Protein AF-A0A8J4Y2A8-F1 (afdb_monomer_lite)

Structure (mmCIF, N/CA/C/O backbone):
data_AF-A0A8J4Y2A8-F1
#
_entry.id   AF-A0A8J4Y2A8-F1
#
loop_
_atom_site.group_PDB
_atom_site.id
_atom_site.type_symbol
_atom_site.label_atom_id
_atom_site.label_alt_id
_atom_site.label_comp_id
_atom_site.label_asym_id
_atom_site.label_entity_id
_atom_site.label_seq_id
_atom_site.pdbx_PDB_ins_code
_atom_site.Cartn_x
_atom_site.Cartn_y
_atom_site.Cartn_z
_atom_site.occupancy
_atom_site.B_iso_or_equiv
_atom_site.auth_seq_id
_atom_site.auth_comp_id
_atom_site.auth_asym_id
_atom_site.auth_atom_id
_atom_site.pdbx_PDB_model_num
ATOM 1 N N . MET A 1 1 ? 19.582 4.417 -15.712 1.00 72.56 1 MET A N 1
ATOM 2 C CA . MET A 1 1 ? 18.181 4.787 -16.035 1.00 72.56 1 MET A CA 1
ATOM 3 C C . MET A 1 1 ? 17.225 3.761 -15.444 1.00 72.56 1 MET A C 1
ATOM 5 O O . MET A 1 1 ? 17.409 2.571 -15.675 1.00 72.56 1 MET A O 1
ATOM 9 N N . ALA A 1 2 ? 16.215 4.184 -14.684 1.00 90.00 2 ALA A N 1
ATOM 10 C CA . ALA A 1 2 ? 15.170 3.263 -14.237 1.00 90.00 2 ALA A CA 1
ATOM 11 C C . ALA A 1 2 ? 14.249 2.883 -15.410 1.00 90.00 2 ALA A C 1
ATOM 13 O O . ALA A 1 2 ? 13.977 3.698 -16.292 1.00 90.00 2 ALA A O 1
ATOM 14 N N . LYS A 1 3 ? 13.741 1.645 -15.421 1.00 92.50 3 LYS A N 1
ATOM 15 C CA . LYS A 1 3 ? 12.746 1.223 -16.418 1.00 92.50 3 LYS A CA 1
ATOM 16 C C . LYS A 1 3 ? 11.397 1.879 -16.109 1.00 92.50 3 LYS A C 1
ATOM 18 O O . LYS A 1 3 ? 10.948 1.864 -14.966 1.00 92.50 3 LYS A O 1
ATOM 23 N N . SER A 1 4 ? 10.712 2.372 -17.142 1.00 96.19 4 SER A N 1
ATOM 24 C CA . SER A 1 4 ? 9.337 2.874 -17.016 1.00 96.19 4 SER A CA 1
ATOM 25 C C . SER A 1 4 ? 8.397 1.809 -16.437 1.00 96.19 4 SER A C 1
ATOM 27 O O . SER A 1 4 ? 8.486 0.626 -16.782 1.00 96.19 4 SER A O 1
ATOM 29 N N . LEU A 1 5 ? 7.431 2.240 -15.619 1.00 92.12 5 LEU A N 1
ATOM 30 C CA . LEU A 1 5 ? 6.376 1.388 -15.058 1.00 92.12 5 LEU A CA 1
ATOM 31 C C . LEU A 1 5 ? 5.613 0.617 -16.145 1.00 92.12 5 LEU A C 1
ATOM 33 O O . LEU A 1 5 ? 5.195 -0.526 -15.935 1.00 92.12 5 LEU A O 1
ATOM 37 N N . ARG A 1 6 ? 5.433 1.249 -17.309 1.00 95.38 6 ARG A N 1
ATOM 38 C CA . ARG A 1 6 ? 4.720 0.667 -18.450 1.00 95.38 6 ARG A CA 1
ATOM 39 C C . ARG A 1 6 ? 5.632 -0.089 -19.408 1.00 95.38 6 ARG A C 1
ATOM 41 O O . ARG A 1 6 ? 5.142 -0.590 -20.424 1.00 95.38 6 ARG A O 1
ATOM 48 N N . SER A 1 7 ? 6.917 -0.253 -19.097 1.00 97.25 7 SER A N 1
ATOM 49 C CA . SER A 1 7 ? 7.787 -1.077 -19.934 1.00 97.25 7 SER A CA 1
ATOM 50 C C . SER A 1 7 ? 7.259 -2.514 -20.006 1.00 97.25 7 SER A C 1
ATOM 52 O O . SER A 1 7 ? 6.641 -3.037 -19.067 1.00 97.25 7 SER A O 1
ATOM 54 N N . LYS A 1 8 ? 7.461 -3.157 -21.159 1.00 96.31 8 LYS A N 1
ATOM 55 C CA . LYS A 1 8 ? 6.999 -4.531 -21.401 1.00 96.31 8 LYS A CA 1
ATOM 56 C C . LYS A 1 8 ? 7.652 -5.510 -20.420 1.00 96.31 8 LYS A C 1
ATOM 58 O O . LYS A 1 8 ? 6.969 -6.392 -19.908 1.00 96.31 8 LYS A O 1
ATOM 63 N N . TRP A 1 9 ? 8.925 -5.290 -20.085 1.00 95.25 9 TRP A N 1
ATOM 64 C CA . TRP A 1 9 ? 9.676 -6.089 -19.114 1.00 95.25 9 TRP A CA 1
ATOM 65 C C . TRP A 1 9 ? 9.040 -6.063 -17.719 1.00 95.25 9 TRP A C 1
ATOM 67 O O . TRP A 1 9 ? 8.678 -7.106 -17.179 1.00 95.25 9 TRP A O 1
ATOM 77 N N . VAL A 1 10 ? 8.813 -4.868 -17.158 1.00 96.44 10 VAL A N 1
ATOM 78 C CA . VAL A 1 10 ? 8.254 -4.716 -15.801 1.00 96.44 10 VAL A CA 1
ATOM 79 C C . VAL A 1 10 ? 6.847 -5.316 -15.719 1.00 96.44 10 VAL A C 1
ATOM 81 O O . VAL A 1 10 ? 6.509 -5.995 -14.747 1.00 96.44 10 VAL A O 1
ATOM 84 N N . ARG A 1 11 ? 6.027 -5.122 -16.759 1.00 97.81 11 ARG A N 1
ATOM 85 C CA . ARG A 1 11 ? 4.686 -5.718 -16.841 1.00 97.81 11 ARG A CA 1
ATOM 86 C C . ARG A 1 11 ? 4.725 -7.244 -16.933 1.00 97.81 11 ARG A C 1
ATOM 88 O O . ARG A 1 11 ? 3.936 -7.890 -16.242 1.00 97.81 11 ARG A O 1
ATOM 95 N N . LYS A 1 12 ? 5.644 -7.809 -17.726 1.00 97.19 12 LYS A N 1
ATOM 96 C CA . LYS A 1 12 ? 5.839 -9.262 -17.854 1.00 97.19 12 LYS A CA 1
ATOM 97 C C . LYS A 1 12 ? 6.200 -9.878 -16.498 1.00 97.19 12 LYS A C 1
ATOM 99 O O . LYS A 1 12 ? 5.482 -10.759 -16.034 1.00 97.19 12 LYS A O 1
ATOM 104 N N . CYS A 1 13 ? 7.198 -9.336 -15.798 1.00 96.69 13 CYS A N 1
ATOM 105 C CA . CYS A 1 13 ? 7.575 -9.809 -14.460 1.00 96.69 13 CYS A CA 1
ATOM 106 C C . CYS A 1 13 ? 6.419 -9.694 -13.450 1.00 96.69 13 CYS A C 1
ATOM 108 O O . CYS A 1 13 ? 6.187 -10.609 -12.663 1.00 96.69 13 CYS A O 1
ATOM 110 N N . LYS A 1 14 ? 5.647 -8.595 -13.475 1.00 95.88 14 LYS A N 1
ATOM 111 C CA . LYS A 1 14 ? 4.460 -8.448 -12.613 1.00 95.88 14 LYS A CA 1
ATOM 112 C C . LYS A 1 14 ? 3.398 -9.508 -12.903 1.00 95.88 14 LYS A C 1
ATOM 114 O O . LYS A 1 14 ? 2.813 -10.020 -11.958 1.00 95.88 14 LYS A O 1
ATOM 119 N N . ARG A 1 15 ? 3.143 -9.848 -14.172 1.00 95.88 15 ARG A N 1
ATOM 120 C CA . ARG A 1 15 ? 2.195 -10.913 -14.542 1.00 95.88 15 ARG A CA 1
ATOM 121 C C . ARG A 1 15 ? 2.626 -12.261 -13.964 1.00 95.88 15 ARG A C 1
ATOM 123 O O . ARG A 1 15 ? 1.812 -12.906 -13.318 1.00 95.88 15 ARG A O 1
ATOM 130 N N . VAL A 1 16 ? 3.901 -12.620 -14.110 1.00 95.69 16 VAL A N 1
ATOM 131 C CA . VAL A 1 16 ? 4.461 -13.850 -13.521 1.00 95.69 16 VAL A CA 1
ATOM 132 C C . VAL A 1 16 ? 4.274 -13.862 -12.000 1.00 95.69 16 VAL A C 1
ATOM 134 O O . VAL A 1 16 ? 3.779 -14.841 -11.449 1.00 95.69 16 VAL A O 1
ATOM 137 N N . LYS A 1 17 ? 4.566 -12.747 -11.315 1.00 95.31 17 LYS A N 1
ATOM 138 C CA . LYS A 1 17 ? 4.335 -12.635 -9.864 1.00 95.31 17 LYS A CA 1
ATOM 139 C C . LYS A 1 17 ? 2.861 -12.766 -9.473 1.00 95.31 17 LYS A C 1
ATOM 141 O O . LYS A 1 17 ? 2.582 -13.402 -8.468 1.00 95.31 17 LYS A O 1
ATOM 146 N N . ARG A 1 18 ? 1.927 -12.206 -10.251 1.00 95.06 18 ARG A N 1
ATOM 147 C CA . ARG A 1 18 ? 0.485 -12.356 -9.984 1.00 95.06 18 ARG A CA 1
ATOM 148 C C . ARG A 1 18 ? 0.027 -13.805 -10.092 1.00 95.06 18 ARG A C 1
ATOM 150 O O . ARG A 1 18 ? -0.772 -14.220 -9.273 1.00 95.06 18 ARG A O 1
ATOM 157 N N . VAL A 1 19 ? 0.548 -14.577 -11.044 1.00 93.00 19 VAL A N 1
ATOM 158 C CA . VAL A 1 19 ? 0.246 -16.018 -11.124 1.00 93.00 19 VAL A CA 1
ATOM 159 C C . VAL A 1 19 ? 0.846 -16.757 -9.927 1.00 93.00 19 VAL A C 1
ATOM 161 O O . VAL A 1 19 ? 0.156 -17.549 -9.292 1.00 93.00 19 VAL A O 1
ATOM 164 N N . ARG A 1 20 ? 2.107 -16.454 -9.582 1.00 94.00 20 ARG A N 1
ATOM 165 C CA . ARG A 1 20 ? 2.823 -17.097 -8.470 1.00 94.00 20 ARG A CA 1
ATOM 166 C C . ARG A 1 20 ? 2.151 -16.867 -7.115 1.00 94.00 20 ARG A C 1
ATOM 168 O O . ARG A 1 20 ? 1.984 -17.811 -6.356 1.00 94.00 20 ARG A O 1
ATOM 175 N N . TYR A 1 21 ? 1.801 -15.622 -6.805 1.00 94.75 21 TYR A N 1
ATOM 176 C CA . TYR A 1 21 ? 1.265 -15.254 -5.491 1.00 94.75 21 TYR A CA 1
ATOM 177 C C . TYR A 1 21 ? -0.258 -15.220 -5.446 1.00 94.75 21 TYR A C 1
ATOM 179 O O . TYR A 1 21 ? -0.828 -15.494 -4.399 1.00 94.75 21 TYR A O 1
ATOM 187 N N . GLY A 1 22 ? -0.921 -14.975 -6.578 1.00 92.06 22 GLY A N 1
ATOM 188 C CA . GLY A 1 22 ? -2.368 -14.789 -6.628 1.00 92.06 22 GLY A CA 1
ATOM 189 C C . GLY A 1 22 ? -3.141 -15.988 -6.095 1.00 92.06 22 GLY A C 1
ATOM 190 O O . GLY A 1 22 ? -4.068 -15.797 -5.325 1.00 92.06 22 GLY A O 1
ATOM 191 N N . LYS A 1 23 ? -2.728 -17.223 -6.413 1.00 87.94 23 LYS A N 1
ATOM 192 C CA . LYS A 1 23 ? -3.401 -18.426 -5.890 1.00 87.94 23 LYS A CA 1
ATOM 193 C C . LYS A 1 23 ? -3.271 -18.551 -4.366 1.00 87.94 23 LYS A C 1
ATOM 195 O O . LYS A 1 23 ? -4.257 -18.810 -3.687 1.00 87.94 23 LYS A O 1
ATOM 200 N N . LYS A 1 24 ? -2.060 -18.342 -3.836 1.00 90.50 24 LYS A N 1
ATOM 201 C CA . LYS A 1 24 ? -1.763 -18.473 -2.400 1.00 90.50 24 LYS A CA 1
ATOM 202 C C . LYS A 1 24 ? -2.450 -17.381 -1.581 1.00 90.50 24 LYS A C 1
ATOM 204 O O . LYS A 1 24 ? -3.047 -17.666 -0.550 1.00 90.50 24 LYS A O 1
ATOM 209 N N . GLU A 1 25 ? -2.363 -16.139 -2.047 1.00 91.75 25 GLU A N 1
ATOM 210 C CA . GLU A 1 25 ? -2.962 -14.988 -1.372 1.00 91.75 25 GLU A CA 1
ATOM 211 C C . GLU A 1 25 ? -4.491 -15.047 -1.433 1.00 91.75 25 GLU A C 1
ATOM 213 O O . GLU A 1 25 ? -5.134 -14.812 -0.416 1.00 91.75 25 GLU A O 1
ATOM 218 N N . LEU A 1 26 ? -5.080 -15.449 -2.568 1.00 91.75 26 LEU A N 1
ATOM 219 C CA . LEU A 1 26 ? -6.533 -15.608 -2.689 1.00 91.75 26 LEU A CA 1
ATOM 220 C C . LEU A 1 26 ? -7.055 -16.666 -1.715 1.00 91.75 26 LEU A C 1
ATOM 222 O O . LEU A 1 26 ? -7.985 -16.378 -0.970 1.00 91.75 26 LEU A O 1
ATOM 226 N N . ALA A 1 27 ? -6.434 -17.848 -1.661 1.00 92.31 27 ALA A N 1
ATOM 227 C CA . ALA A 1 27 ? -6.841 -18.897 -0.725 1.00 92.31 27 ALA A CA 1
ATOM 228 C C . ALA A 1 27 ? -6.769 -18.426 0.739 1.00 92.31 27 ALA A C 1
ATOM 230 O O . ALA A 1 27 ? -7.694 -18.656 1.514 1.00 92.31 27 ALA A O 1
ATOM 231 N N . SER A 1 28 ? -5.699 -17.710 1.101 1.00 92.38 28 SER A N 1
ATOM 232 C CA . SER A 1 28 ? -5.542 -17.130 2.437 1.00 92.38 28 SER A CA 1
ATOM 233 C C . SER A 1 28 ? -6.643 -16.118 2.761 1.00 92.38 28 SER A C 1
ATOM 235 O O . SER A 1 28 ? -7.187 -16.141 3.862 1.00 92.38 28 SER A O 1
ATOM 237 N N . LEU A 1 29 ? -6.971 -15.227 1.824 1.00 91.31 29 LEU A N 1
ATOM 238 C CA . LEU A 1 29 ? -8.001 -14.205 2.014 1.00 91.31 29 LEU A CA 1
ATOM 239 C C . LEU A 1 29 ? -9.404 -14.812 2.107 1.00 91.31 29 LEU A C 1
ATOM 241 O O . LEU A 1 29 ? -10.173 -14.411 2.974 1.00 91.31 29 LEU A O 1
ATOM 245 N N . VAL A 1 30 ? -9.723 -15.804 1.274 1.00 91.75 30 VAL A N 1
ATOM 246 C CA . VAL A 1 30 ? -11.007 -16.521 1.339 1.00 91.75 30 VAL A CA 1
ATOM 247 C C . VAL A 1 30 ? -11.159 -17.217 2.689 1.00 91.75 30 VAL A C 1
ATOM 249 O O . VAL A 1 30 ? -12.158 -17.008 3.371 1.00 91.75 30 VAL A O 1
ATOM 252 N N . ALA A 1 31 ? -10.127 -17.931 3.144 1.00 91.50 31 ALA A N 1
ATOM 253 C CA . ALA A 1 31 ? -10.147 -18.574 4.455 1.00 91.50 31 ALA A CA 1
ATOM 254 C C . ALA A 1 31 ? -10.324 -17.567 5.610 1.00 91.50 31 ALA A C 1
ATOM 256 O O . ALA A 1 31 ? -10.961 -17.882 6.613 1.00 91.50 31 ALA A O 1
ATOM 257 N N . MET A 1 32 ? -9.771 -16.353 5.497 1.00 88.56 32 MET A N 1
ATOM 258 C CA . MET A 1 32 ? -9.989 -15.288 6.486 1.00 88.56 32 MET A CA 1
ATOM 259 C C . MET A 1 32 ? -11.439 -14.798 6.491 1.00 88.56 32 MET A C 1
ATOM 261 O O . MET A 1 32 ? -12.010 -14.631 7.567 1.00 88.56 32 MET A O 1
ATOM 265 N N . VAL A 1 33 ? -12.041 -14.601 5.315 1.00 88.06 33 VAL A N 1
ATOM 266 C CA . VAL A 1 33 ? -13.448 -14.188 5.192 1.00 88.06 33 VAL A CA 1
ATOM 267 C C . VAL A 1 33 ? -14.379 -15.259 5.764 1.00 88.06 33 VAL A C 1
ATOM 269 O O . VAL A 1 33 ? -15.253 -14.936 6.563 1.00 88.06 33 VAL A O 1
ATOM 272 N N . GLU A 1 34 ? -14.146 -16.532 5.444 1.00 88.31 34 GLU A N 1
ATOM 273 C CA . GLU A 1 34 ? -14.927 -17.657 5.977 1.00 88.31 34 GLU A CA 1
ATOM 274 C C . GLU A 1 34 ? -14.805 -17.810 7.499 1.00 88.31 34 GLU A C 1
ATOM 276 O O . GLU A 1 34 ? -15.748 -18.225 8.176 1.00 88.31 34 GLU A O 1
ATOM 281 N N . LYS A 1 35 ? -13.634 -17.504 8.069 1.00 87.06 35 LYS A N 1
ATOM 282 C CA . LYS A 1 35 ? -13.457 -17.471 9.527 1.00 87.06 35 LYS A CA 1
ATOM 283 C C . LYS A 1 35 ? -14.219 -16.300 10.141 1.00 87.06 35 LYS A C 1
ATOM 285 O O . LYS A 1 35 ? -14.938 -16.506 11.113 1.00 87.06 35 LYS A O 1
ATOM 290 N N . ALA A 1 36 ? -14.115 -15.110 9.550 1.00 82.31 36 ALA A N 1
ATOM 291 C CA . ALA A 1 36 ? -14.807 -13.915 10.028 1.00 82.31 36 ALA A CA 1
ATOM 292 C C . ALA A 1 36 ? -16.338 -14.075 10.010 1.00 82.31 36 ALA A C 1
ATOM 294 O O . ALA A 1 36 ? -17.009 -13.644 10.951 1.00 82.31 36 ALA A O 1
ATOM 295 N N . SER A 1 37 ? -16.888 -14.756 8.995 1.00 77.00 37 SER A N 1
ATOM 296 C CA . SER A 1 37 ? -18.323 -15.056 8.929 1.00 77.00 37 SER A CA 1
ATOM 297 C C . SER A 1 37 ? -18.784 -16.014 10.031 1.00 77.00 37 SER A C 1
ATOM 299 O O . SER A 1 37 ? -19.915 -15.905 10.493 1.00 77.00 37 SER A O 1
ATOM 301 N N . LYS A 1 38 ? -17.921 -16.934 10.488 1.00 78.62 38 LYS A N 1
ATOM 302 C CA . LYS A 1 38 ? -18.231 -17.868 11.589 1.00 78.62 38 LYS A CA 1
ATOM 303 C C . LYS A 1 38 ? -18.167 -17.197 12.962 1.00 78.62 38 LYS A C 1
ATOM 305 O O . LYS A 1 38 ? -18.893 -17.593 13.863 1.00 78.62 38 LYS A O 1
ATOM 310 N N . THR A 1 39 ? -17.333 -16.171 13.120 1.00 75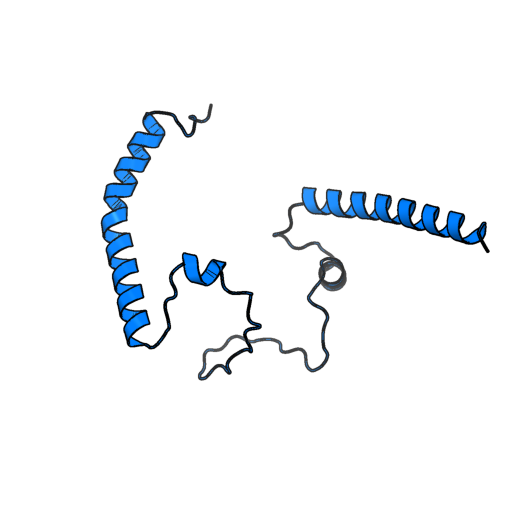.44 39 THR A N 1
ATOM 311 C CA . THR A 1 39 ? -17.161 -15.426 14.379 1.00 75.44 39 THR A CA 1
ATOM 312 C C . THR A 1 39 ? -18.158 -14.272 14.552 1.00 75.44 39 THR A C 1
ATOM 314 O O . THR A 1 39 ? -17.956 -13.417 15.409 1.00 75.44 39 THR A O 1
ATOM 317 N N . GLY A 1 40 ? -19.210 -14.197 13.727 1.00 62.22 40 GLY A N 1
ATOM 318 C CA . GLY A 1 40 ? -20.250 -13.164 13.828 1.00 62.22 40 GLY A CA 1
ATOM 319 C C . GLY A 1 40 ? -19.794 -11.745 13.460 1.00 62.22 40 GLY A C 1
ATOM 320 O O . GLY A 1 40 ? -20.514 -10.782 13.717 1.00 62.22 40 GLY A O 1
ATOM 321 N N . VAL A 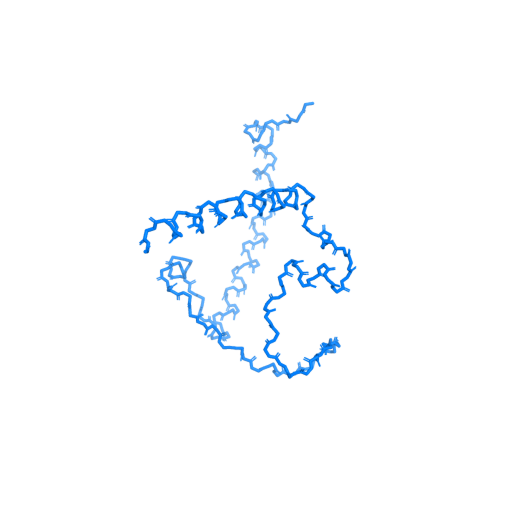1 41 ? -18.614 -11.586 12.848 1.00 65.56 41 VAL A N 1
ATOM 322 C CA . VAL A 1 41 ? -18.135 -10.280 12.381 1.00 65.56 41 VAL A CA 1
ATOM 323 C C . VAL A 1 41 ? -18.806 -9.986 11.043 1.00 65.56 41 VAL A C 1
ATOM 325 O O . VAL A 1 41 ? -18.578 -10.687 10.059 1.00 65.56 41 VAL A O 1
ATOM 328 N N . VAL A 1 42 ? -19.638 -8.942 10.994 1.00 65.12 42 VAL A N 1
ATOM 329 C CA . VAL A 1 42 ? -20.300 -8.504 9.757 1.00 65.12 42 VAL A CA 1
ATOM 330 C C . VAL A 1 42 ? -19.244 -7.946 8.802 1.00 65.12 42 VAL A C 1
ATOM 332 O O . VAL A 1 42 ? -18.834 -6.788 8.905 1.00 65.12 42 VAL A O 1
ATOM 335 N N . VAL A 1 43 ? -18.794 -8.775 7.861 1.00 63.09 43 VAL A N 1
ATOM 336 C CA . VAL A 1 43 ? -17.931 -8.348 6.757 1.00 63.09 43 VAL A CA 1
ATOM 337 C C . VAL A 1 43 ? -18.802 -7.574 5.770 1.00 63.09 43 VAL A C 1
ATOM 339 O O . VAL A 1 43 ? -19.449 -8.152 4.903 1.00 63.09 43 VAL A O 1
ATOM 342 N N . LYS A 1 44 ? -18.879 -6.252 5.945 1.00 67.56 44 LYS A N 1
ATOM 343 C CA . LYS A 1 44 ? -19.589 -5.375 5.008 1.00 67.56 44 LYS A CA 1
ATOM 344 C C . LYS A 1 44 ? -18.807 -5.270 3.707 1.00 67.56 44 LYS A C 1
ATOM 346 O O . LYS A 1 44 ? -17.582 -5.121 3.722 1.00 67.56 44 LYS A O 1
ATOM 351 N N . AS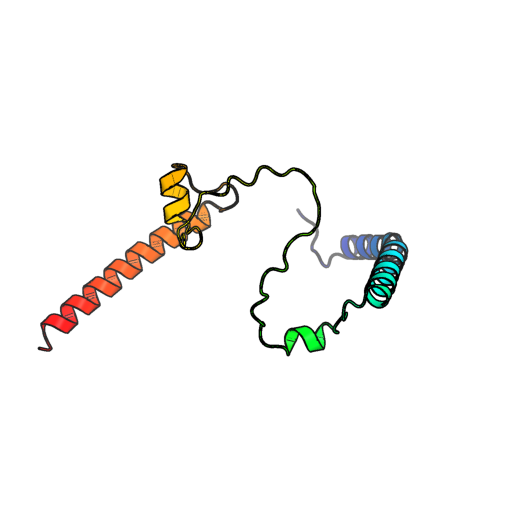P A 1 45 ? -19.521 -5.262 2.588 1.00 69.81 45 ASP A N 1
ATOM 352 C CA . ASP A 1 45 ? -18.914 -4.977 1.295 1.00 69.81 45 ASP A CA 1
ATOM 353 C C . ASP A 1 45 ? -18.245 -3.599 1.313 1.00 69.81 45 ASP A C 1
ATOM 355 O O . ASP A 1 45 ? -18.767 -2.636 1.881 1.00 69.81 45 ASP A O 1
ATOM 359 N N . ALA A 1 46 ? -17.102 -3.467 0.636 1.00 61.00 46 ALA A N 1
ATOM 360 C CA . ALA A 1 46 ? -16.360 -2.204 0.582 1.00 61.00 46 ALA A CA 1
ATOM 361 C C . ALA A 1 46 ? -17.228 -1.032 0.072 1.00 61.00 46 ALA A C 1
ATOM 363 O O . ALA A 1 46 ? -17.051 0.110 0.494 1.00 61.00 46 ALA A O 1
ATOM 364 N N . ALA A 1 47 ? -18.214 -1.317 -0.787 1.00 61.38 47 ALA A N 1
ATOM 365 C CA . ALA A 1 47 ? -19.191 -0.339 -1.261 1.00 61.38 47 ALA A CA 1
ATOM 366 C C . ALA A 1 47 ? -20.174 0.132 -0.170 1.00 61.38 47 ALA A C 1
ATOM 368 O O . ALA A 1 47 ? -20.641 1.269 -0.232 1.00 61.38 47 ALA A O 1
ATOM 369 N N . GLN A 1 48 ? -20.481 -0.706 0.824 1.00 61.09 48 GLN A N 1
ATOM 370 C CA . GLN A 1 48 ? -21.317 -0.348 1.974 1.00 61.09 48 GLN A CA 1
ATOM 371 C C . GLN A 1 48 ? -20.519 0.441 3.018 1.00 61.09 48 GLN A C 1
ATOM 373 O O . GLN A 1 48 ? -20.998 1.471 3.484 1.00 61.09 48 GLN A O 1
ATOM 378 N N . VAL A 1 49 ? -19.268 0.054 3.301 1.00 60.81 49 VAL A N 1
ATOM 379 C CA . VAL A 1 49 ? -18.389 0.771 4.252 1.00 60.81 49 VAL A CA 1
ATOM 380 C C . VAL A 1 49 ? -18.142 2.225 3.831 1.00 60.81 49 VAL A C 1
ATOM 382 O O . VAL A 1 49 ? -18.102 3.114 4.674 1.00 60.81 49 VAL A O 1
ATOM 385 N N . VAL A 1 50 ? -18.020 2.499 2.527 1.00 59.84 50 VAL A N 1
ATOM 386 C CA . VAL A 1 50 ? -17.829 3.869 2.005 1.00 59.84 50 VAL A CA 1
ATOM 387 C C . VAL A 1 50 ? -19.100 4.724 2.115 1.00 59.84 50 VAL A C 1
ATOM 389 O O . VAL A 1 50 ? -19.011 5.949 2.190 1.00 59.84 50 VAL A O 1
ATOM 392 N N . ARG A 1 51 ? -20.285 4.101 2.120 1.00 59.69 51 ARG A N 1
ATOM 393 C CA . ARG A 1 51 ? -21.578 4.801 2.231 1.00 59.69 51 ARG A CA 1
ATOM 394 C C . ARG A 1 51 ? -21.967 5.098 3.678 1.00 59.69 51 ARG A C 1
ATOM 396 O O . ARG A 1 51 ? -22.775 5.992 3.919 1.00 59.69 51 ARG A O 1
ATOM 403 N N . GLU A 1 52 ? -21.401 4.376 4.636 1.00 59.81 52 GLU A N 1
ATOM 404 C CA . GLU A 1 52 ? -21.663 4.600 6.052 1.00 59.81 52 GLU A CA 1
ATOM 405 C C . GLU A 1 52 ? -20.844 5.783 6.584 1.00 59.81 52 GLU A C 1
ATOM 407 O O . GLU A 1 52 ? -19.625 5.861 6.434 1.00 59.81 52 GLU A O 1
ATOM 412 N N . LYS A 1 53 ? -21.525 6.738 7.232 1.00 61.22 53 LYS A N 1
ATOM 413 C CA . LYS A 1 53 ? -20.858 7.815 7.976 1.00 61.22 53 LYS A CA 1
ATOM 414 C C . LYS A 1 53 ? -20.020 7.187 9.099 1.00 61.22 53 LYS A C 1
ATOM 416 O O . LYS A 1 53 ? -20.505 6.247 9.729 1.00 61.22 53 LYS A O 1
ATOM 421 N N . PRO A 1 54 ? -18.815 7.708 9.402 1.00 53.97 54 PRO A N 1
ATOM 422 C CA . PRO A 1 54 ? -17.962 7.142 10.440 1.00 53.97 54 PRO A CA 1
ATOM 423 C C . PRO A 1 54 ? -18.700 7.166 11.780 1.00 53.97 54 PRO A C 1
ATOM 425 O O . PRO A 1 54 ? -18.904 8.225 12.378 1.00 53.97 54 PRO A O 1
ATOM 428 N N . GLN A 1 55 ? -19.130 5.994 12.241 1.00 61.56 55 GLN A N 1
ATOM 429 C CA . GLN A 1 55 ? -19.658 5.843 13.585 1.00 61.56 55 GLN A CA 1
ATOM 430 C C . GLN A 1 55 ? -18.485 5.933 14.562 1.00 61.56 55 GLN A C 1
ATOM 432 O O . GLN A 1 55 ? -17.422 5.352 14.340 1.00 61.56 55 GLN A O 1
ATOM 437 N N . LYS A 1 56 ? -18.660 6.707 15.636 1.00 55.00 56 LYS A N 1
ATOM 438 C CA . LYS A 1 56 ? -17.686 6.793 16.725 1.00 55.00 56 LYS A CA 1
ATOM 439 C C . LYS A 1 56 ? -17.636 5.430 17.411 1.00 55.00 56 LYS A C 1
ATOM 441 O O . LYS A 1 56 ? -18.523 5.103 18.192 1.00 55.00 56 LYS A O 1
ATOM 446 N N . ILE A 1 57 ? -16.622 4.639 17.084 1.00 53.97 57 ILE A N 1
ATOM 447 C CA . ILE A 1 57 ? -16.340 3.366 17.744 1.00 53.97 57 ILE A CA 1
ATOM 448 C C . ILE A 1 57 ? -16.026 3.692 19.210 1.00 53.97 57 ILE A C 1
ATOM 450 O O . ILE A 1 57 ? -15.064 4.408 19.491 1.00 53.97 57 ILE A O 1
ATOM 454 N N . LYS A 1 58 ? -16.866 3.225 20.139 1.00 57.62 58 LYS A N 1
ATOM 455 C CA . LYS A 1 58 ? -16.514 3.189 21.564 1.00 57.62 58 LYS A CA 1
ATOM 456 C C . LYS A 1 58 ? -15.520 2.035 21.752 1.00 57.62 58 LYS A C 1
ATOM 458 O O . LYS A 1 58 ? -15.760 0.975 21.174 1.00 57.62 58 LYS A O 1
ATOM 463 N N . PRO A 1 59 ? -14.412 2.221 22.487 1.00 47.19 59 PRO A N 1
ATOM 464 C CA . PRO A 1 59 ? -13.477 1.131 22.732 1.00 47.19 59 PRO A CA 1
ATOM 465 C C . PRO A 1 59 ? -14.195 0.022 23.509 1.00 47.19 59 PRO A C 1
ATOM 467 O O . PRO A 1 59 ? -14.804 0.286 24.543 1.00 47.19 59 PRO A O 1
ATOM 470 N N . ALA A 1 60 ? -14.169 -1.195 22.966 1.00 54.84 60 ALA A N 1
ATOM 471 C CA . ALA A 1 60 ? -14.552 -2.399 23.690 1.00 54.84 60 ALA A CA 1
ATOM 472 C C . ALA A 1 60 ? -13.467 -2.708 24.730 1.00 54.84 60 ALA A C 1
ATOM 474 O O . ALA A 1 60 ? -12.279 -2.543 24.440 1.00 54.84 60 ALA A O 1
ATOM 475 N N . GLU A 1 61 ? -13.874 -3.121 25.929 1.00 51.25 61 GLU A N 1
ATOM 476 C CA . GLU A 1 61 ? -12.941 -3.511 26.984 1.00 51.25 61 GLU A CA 1
ATOM 477 C C . GLU A 1 61 ? -12.123 -4.737 26.547 1.00 51.25 61 GLU A C 1
ATOM 479 O O . GLU A 1 61 ? -12.702 -5.707 26.045 1.00 51.25 61 GLU A O 1
ATOM 484 N N . PRO A 1 62 ? -10.785 -4.714 26.688 1.00 46.94 62 PRO A N 1
ATOM 485 C CA . PRO A 1 62 ? -9.963 -5.866 26.362 1.00 46.94 62 PRO A CA 1
ATOM 486 C C . PRO A 1 62 ? -10.057 -6.902 27.487 1.00 46.94 62 PRO A C 1
ATOM 488 O O . PRO A 1 62 ? -9.525 -6.709 28.578 1.00 46.94 62 PRO A O 1
ATOM 491 N N . ALA A 1 63 ? -10.714 -8.024 27.202 1.00 42.62 63 ALA A N 1
ATOM 492 C CA . ALA A 1 63 ? -10.526 -9.249 27.962 1.00 42.62 63 ALA A CA 1
ATOM 493 C C . ALA A 1 63 ? -9.134 -9.832 27.654 1.00 42.62 63 ALA A C 1
ATOM 495 O O . ALA A 1 63 ? -8.830 -10.098 26.493 1.00 42.62 63 ALA A O 1
ATOM 496 N N . GLY A 1 64 ? -8.340 -10.058 28.704 1.00 40.78 64 GLY A N 1
ATOM 497 C CA . GLY A 1 64 ? -7.313 -11.104 28.752 1.00 40.78 64 GLY A CA 1
ATOM 498 C C . GLY A 1 64 ? -5.947 -10.789 28.137 1.00 40.78 64 GLY A C 1
ATOM 499 O O . GLY A 1 64 ? -5.703 -11.099 26.980 1.00 40.78 64 GLY A O 1
ATOM 500 N N . GLU A 1 65 ? -5.064 -10.242 28.977 1.00 44.19 65 GLU A N 1
ATOM 501 C CA . GLU A 1 65 ? -3.689 -10.723 29.210 1.00 44.19 65 GLU A CA 1
ATOM 502 C C . GLU A 1 65 ? -2.777 -10.960 27.992 1.00 44.19 65 GLU A C 1
ATOM 504 O O . GLU A 1 65 ? -2.632 -12.074 27.502 1.00 44.19 65 GLU A O 1
ATOM 509 N N . ASP A 1 66 ? -2.025 -9.923 27.610 1.00 41.62 66 ASP A N 1
ATOM 510 C CA . ASP A 1 66 ? -0.580 -10.092 27.448 1.00 41.62 66 ASP A CA 1
ATOM 511 C C . ASP A 1 66 ? 0.146 -8.761 27.690 1.00 41.62 66 ASP A C 1
ATOM 513 O O . ASP A 1 66 ? -0.293 -7.686 27.273 1.00 41.62 66 ASP A O 1
ATOM 517 N N . ASN A 1 67 ? 1.234 -8.843 28.446 1.00 49.12 67 ASN A N 1
ATOM 518 C CA . ASN A 1 67 ? 1.972 -7.734 29.040 1.00 49.12 67 ASN A CA 1
ATOM 519 C C . ASN A 1 67 ? 2.496 -6.740 27.977 1.00 49.12 67 ASN A C 1
ATOM 521 O O . ASN A 1 67 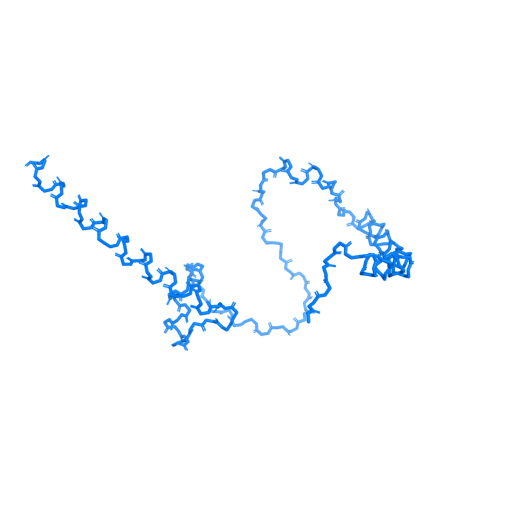? 3.526 -6.964 27.342 1.00 49.12 67 ASN A O 1
ATOM 525 N N . MET A 1 68 ? 1.827 -5.598 27.809 1.00 38.25 68 MET A N 1
ATOM 526 C CA . MET A 1 68 ? 2.483 -4.373 27.354 1.00 38.25 68 MET A CA 1
ATOM 527 C C . MET A 1 68 ? 2.321 -3.334 28.447 1.00 38.25 68 MET A C 1
ATOM 529 O O . MET A 1 68 ? 1.208 -2.913 28.757 1.00 38.25 68 MET A O 1
ATOM 533 N N . GLU A 1 69 ? 3.454 -2.927 29.008 1.00 39.72 69 GLU A N 1
ATOM 534 C CA . GLU A 1 69 ? 3.608 -1.820 29.941 1.00 39.72 69 GLU A CA 1
ATOM 535 C C . GLU A 1 69 ? 3.144 -0.519 29.256 1.00 39.72 69 GLU A C 1
ATOM 537 O O . GLU A 1 69 ? 3.906 0.257 28.680 1.00 39.72 69 GLU A O 1
ATOM 542 N N . MET A 1 70 ? 1.829 -0.314 29.239 1.00 37.94 70 MET A N 1
ATOM 543 C CA . MET A 1 70 ? 1.198 0.957 28.938 1.00 37.94 70 MET A CA 1
ATOM 544 C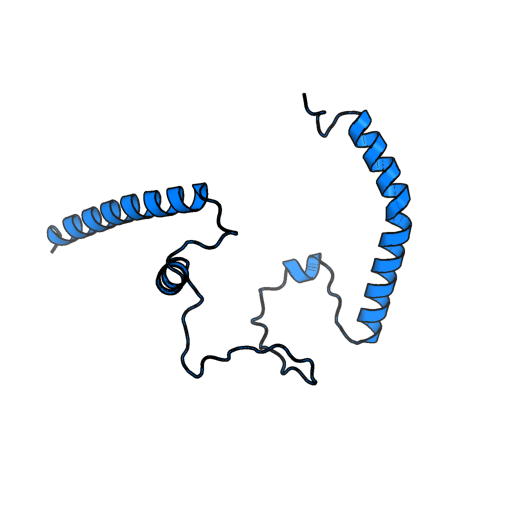 C . MET A 1 70 ? 1.462 1.821 30.161 1.00 37.94 70 MET A C 1
ATOM 546 O O . MET A 1 70 ? 0.831 1.644 31.200 1.00 37.94 70 MET A O 1
ATOM 550 N N . THR A 1 71 ? 2.400 2.760 30.052 1.00 41.22 71 THR A N 1
ATOM 551 C CA . THR A 1 71 ? 2.503 3.857 31.011 1.00 41.22 71 THR A CA 1
ATOM 552 C C . THR A 1 71 ? 1.226 4.692 30.883 1.00 41.22 71 THR A C 1
ATOM 554 O O . THR A 1 71 ? 1.162 5.676 30.141 1.00 41.22 71 THR A O 1
ATOM 557 N N . SER A 1 72 ? 0.167 4.258 31.557 1.00 43.75 72 SER A N 1
ATOM 558 C CA . SER A 1 72 ? -1.047 5.018 31.779 1.00 43.75 72 SER A CA 1
ATOM 559 C C . SER A 1 72 ? -0.688 6.181 32.694 1.00 43.75 72 SER A C 1
ATOM 561 O O . SER A 1 72 ? -0.752 6.076 33.918 1.00 43.75 72 SER A O 1
ATOM 563 N N . SER A 1 73 ? -0.272 7.297 32.092 1.00 37.72 73 SER A N 1
ATOM 564 C CA . SER A 1 73 ? -0.310 8.584 32.772 1.00 37.72 73 SER A CA 1
ATOM 565 C C . SER A 1 73 ? -1.781 8.904 33.020 1.00 37.72 73 SER A C 1
ATOM 567 O O . SER A 1 73 ? -2.561 9.196 32.115 1.00 37.72 73 SER A O 1
ATOM 569 N N . SER A 1 74 ? -2.144 8.698 34.276 1.00 37.12 74 SER A N 1
ATOM 570 C CA . SER A 1 74 ? -3.377 9.062 34.948 1.00 37.12 74 SER A CA 1
ATOM 571 C C . SER A 1 74 ? -4.013 10.360 34.442 1.00 37.12 74 SER A C 1
ATOM 573 O O . SER A 1 74 ? -3.390 11.418 34.469 1.00 37.12 74 SER A O 1
ATOM 575 N N . GLY A 1 75 ? -5.306 10.287 34.126 1.00 40.06 75 GLY A N 1
ATOM 576 C CA . GLY A 1 75 ? -6.272 11.257 34.642 1.00 40.06 75 GLY A CA 1
ATOM 577 C C . GLY A 1 75 ? -6.096 12.722 34.241 1.00 40.06 75 GLY A C 1
ATOM 578 O O . GLY A 1 75 ? -6.049 13.583 35.105 1.00 40.06 75 GLY A O 1
ATOM 579 N N . ALA A 1 76 ? -6.091 13.025 32.950 1.00 40.12 76 ALA A N 1
ATOM 580 C CA . ALA A 1 76 ? -6.615 14.280 32.411 1.00 40.12 76 ALA A CA 1
ATOM 581 C C . ALA A 1 76 ? -6.827 14.078 30.912 1.00 40.12 76 ALA A C 1
ATOM 583 O O . ALA A 1 76 ? -6.097 13.317 30.282 1.00 40.12 76 ALA A O 1
ATOM 584 N N . SER A 1 77 ? -7.823 14.731 30.318 1.00 51.31 77 SER A N 1
ATOM 585 C CA . SER A 1 77 ? -8.011 14.745 28.868 1.00 51.31 77 SER A CA 1
ATOM 586 C C . SER A 1 77 ? -6.813 15.427 28.191 1.00 51.31 77 SER A C 1
ATOM 588 O O . SER A 1 77 ? -6.853 16.622 27.888 1.00 51.31 77 SER A O 1
ATOM 590 N N . GLU A 1 78 ? -5.722 14.695 27.992 1.00 54.16 78 GLU A N 1
ATOM 591 C CA . GLU A 1 78 ? -4.557 15.178 27.267 1.00 54.16 78 GLU A CA 1
ATOM 592 C C . GLU A 1 78 ? -4.979 15.395 25.804 1.00 54.16 78 GLU A C 1
ATOM 594 O O . GLU A 1 78 ? -5.452 14.465 25.138 1.00 54.16 78 GLU A O 1
ATOM 599 N N . PRO A 1 79 ? -4.878 16.627 25.275 1.00 58.44 79 PRO A N 1
ATOM 600 C CA . PRO A 1 79 ? -5.223 16.891 23.890 1.00 58.44 79 PRO A CA 1
ATOM 601 C C . PRO A 1 79 ? -4.321 16.050 22.987 1.00 58.44 79 PRO A C 1
ATOM 603 O O . PRO A 1 79 ? -3.104 16.035 23.170 1.00 58.44 79 PRO A O 1
ATOM 606 N N . ALA A 1 80 ? -4.928 15.384 21.996 1.00 59.94 80 ALA A N 1
ATOM 607 C CA . ALA A 1 80 ? -4.243 14.542 21.016 1.00 59.94 80 ALA A CA 1
ATOM 608 C C . ALA A 1 80 ? -2.869 15.119 20.646 1.00 59.94 80 ALA A C 1
ATOM 610 O O . ALA A 1 80 ? -2.785 16.274 20.216 1.00 59.94 80 ALA A O 1
ATOM 611 N N . ALA A 1 81 ? -1.807 14.328 20.848 1.00 65.50 81 ALA A N 1
ATOM 612 C CA . ALA A 1 81 ? -0.421 14.782 20.796 1.00 65.50 81 ALA A CA 1
ATOM 613 C C . ALA A 1 81 ? -0.129 15.568 19.507 1.00 65.50 81 ALA A C 1
ATOM 615 O O . ALA A 1 81 ? 0.095 15.018 18.425 1.00 65.50 81 ALA A O 1
ATOM 616 N N . THR A 1 82 ? -0.147 16.895 19.611 1.00 77.88 82 THR A N 1
ATOM 617 C CA . THR A 1 82 ? 0.195 17.759 18.488 1.00 77.88 82 THR A CA 1
ATOM 618 C C . THR A 1 82 ? 1.703 17.738 18.280 1.00 77.88 82 THR A C 1
ATOM 620 O O . THR A 1 82 ? 2.486 17.548 19.206 1.00 77.88 82 THR A O 1
ATOM 623 N N . LEU A 1 83 ? 2.154 18.040 17.062 1.00 77.69 83 LEU A N 1
ATOM 624 C CA . LEU A 1 83 ? 3.588 18.147 16.775 1.00 77.69 83 LEU A CA 1
ATOM 625 C C . LEU A 1 83 ? 4.322 19.102 17.739 1.00 77.69 83 LEU A C 1
ATOM 627 O O . LEU A 1 83 ? 5.500 18.916 18.015 1.00 77.69 83 LEU A O 1
ATOM 631 N N . LYS A 1 84 ? 3.630 20.127 18.251 1.00 79.94 84 LYS A N 1
ATOM 632 C CA . LYS A 1 84 ? 4.195 21.089 19.202 1.00 79.94 84 LYS A CA 1
ATOM 633 C C . LYS A 1 84 ? 4.436 20.469 20.576 1.00 79.94 84 LYS A C 1
ATOM 635 O O . LYS A 1 84 ? 5.483 20.727 21.154 1.00 79.94 84 LYS A O 1
ATOM 640 N N . THR A 1 85 ? 3.488 19.681 21.083 1.00 83.56 85 THR A N 1
ATOM 641 C CA . THR A 1 85 ? 3.624 19.022 22.390 1.00 83.56 85 THR A CA 1
ATOM 642 C C . THR A 1 85 ? 4.661 17.911 22.320 1.00 83.56 85 THR A C 1
ATOM 644 O O . THR A 1 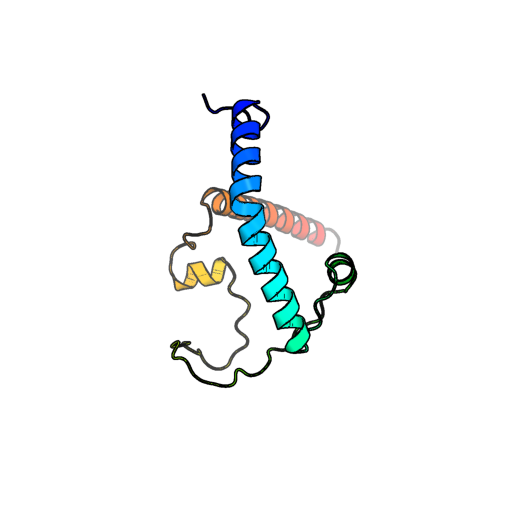85 ? 5.505 17.817 23.202 1.00 83.56 85 THR A O 1
ATOM 647 N N . LEU A 1 86 ? 4.708 17.173 21.206 1.00 80.62 86 LEU A N 1
ATOM 648 C CA . LEU A 1 86 ? 5.723 16.142 21.003 1.00 80.62 86 LEU A CA 1
ATOM 649 C C . LEU A 1 86 ? 7.145 16.726 21.007 1.00 80.62 86 LEU A C 1
ATOM 651 O O . LEU A 1 86 ? 8.007 16.224 21.713 1.00 80.62 86 LEU A O 1
ATOM 655 N N . ILE A 1 87 ? 7.370 17.833 20.286 1.00 84.50 87 ILE A N 1
ATOM 656 C CA . ILE A 1 87 ? 8.669 18.528 20.278 1.00 84.50 87 ILE A CA 1
ATOM 657 C C . ILE A 1 87 ? 8.998 19.125 21.654 1.00 84.50 87 ILE A C 1
ATOM 659 O O . ILE A 1 87 ? 10.161 19.125 22.039 1.00 84.50 87 ILE A O 1
ATOM 663 N N . LYS A 1 88 ? 8.005 19.638 22.395 1.00 84.00 88 LYS A N 1
ATOM 664 C CA . LYS A 1 88 ? 8.216 20.205 23.737 1.00 84.00 88 LYS A CA 1
ATOM 665 C C . LYS A 1 88 ? 8.735 19.150 24.719 1.00 84.00 88 LYS A C 1
ATOM 667 O O . LYS A 1 88 ? 9.581 19.473 25.541 1.00 84.00 88 LYS A O 1
ATOM 672 N N . ASN A 1 89 ? 8.253 17.914 24.595 1.00 84.88 89 ASN A N 1
ATOM 673 C CA . ASN A 1 89 ? 8.587 16.834 25.519 1.00 84.88 89 ASN A CA 1
ATOM 674 C C . ASN A 1 89 ? 9.892 16.113 25.136 1.00 84.88 89 ASN A C 1
ATOM 676 O O . ASN A 1 89 ? 10.663 15.754 26.016 1.00 84.88 89 ASN A O 1
ATOM 680 N N . THR A 1 90 ? 10.169 15.909 23.842 1.00 84.69 90 THR A N 1
ATOM 681 C CA . THR A 1 90 ? 11.345 15.138 23.376 1.00 84.69 90 THR A CA 1
ATOM 682 C C . THR A 1 90 ? 12.495 16.003 22.851 1.00 84.69 90 THR A C 1
ATOM 684 O O . THR A 1 90 ? 13.533 15.483 22.441 1.00 84.69 90 THR A O 1
ATOM 687 N N . GLY A 1 91 ? 12.299 17.320 22.747 1.00 83.69 91 GLY A N 1
ATOM 688 C CA . GLY A 1 91 ? 13.253 18.268 22.161 1.00 83.69 91 GLY A CA 1
ATOM 689 C C . GLY A 1 91 ? 13.428 18.155 20.639 1.00 83.69 91 GLY A C 1
ATOM 690 O O . GLY A 1 91 ? 14.015 19.044 20.022 1.00 83.69 91 GLY A O 1
ATOM 691 N N . THR A 1 92 ? 12.894 17.108 19.998 1.00 86.88 92 THR A N 1
ATOM 692 C CA . THR A 1 92 ? 13.136 16.806 18.579 1.00 86.88 92 THR A CA 1
ATOM 693 C C . THR A 1 92 ? 11.849 16.417 17.855 1.00 86.88 92 THR A C 1
ATOM 695 O O . THR A 1 92 ? 10.950 15.784 18.403 1.00 86.88 92 THR A O 1
ATOM 698 N N . ALA A 1 93 ? 11.740 16.789 16.575 1.00 87.00 93 ALA A N 1
ATOM 699 C CA . ALA A 1 93 ? 10.634 16.327 15.742 1.00 87.00 93 ALA A CA 1
ATOM 700 C C . ALA A 1 93 ? 10.699 14.800 15.534 1.00 87.00 93 ALA A C 1
ATOM 702 O O . ALA A 1 93 ? 11.790 14.246 15.401 1.00 87.00 93 ALA A O 1
ATOM 703 N N . PRO A 1 94 ? 9.553 14.107 15.447 1.00 90.38 94 PRO A N 1
ATOM 704 C CA . PRO A 1 94 ? 9.548 12.658 15.305 1.00 90.38 94 PRO A CA 1
ATOM 705 C C . PRO A 1 94 ? 10.209 12.207 13.996 1.00 90.38 94 PRO A C 1
ATOM 707 O O . PRO A 1 94 ? 10.003 12.813 12.942 1.00 90.38 94 PRO A O 1
ATOM 710 N N . ARG A 1 95 ? 10.950 11.093 14.047 1.00 87.38 95 ARG A N 1
ATOM 711 C CA . ARG A 1 95 ? 11.744 10.557 12.922 1.00 87.38 95 ARG A CA 1
ATOM 712 C C . ARG A 1 95 ? 10.915 10.241 11.671 1.00 87.38 95 ARG A C 1
ATOM 714 O O . ARG A 1 95 ? 11.409 10.376 10.556 1.00 87.38 95 ARG A O 1
ATOM 721 N N . TRP A 1 96 ? 9.648 9.858 11.841 1.00 89.00 96 TRP A N 1
ATOM 722 C CA . TRP A 1 96 ? 8.718 9.589 10.736 1.00 89.00 96 TRP A CA 1
ATOM 723 C C . TRP A 1 96 ? 8.250 10.862 10.010 1.00 89.00 96 TRP A C 1
ATOM 725 O O . TRP A 1 96 ? 7.674 10.790 8.920 1.00 89.00 96 TRP A O 1
ATOM 735 N N . LEU A 1 97 ? 8.490 12.048 10.577 1.00 87.00 97 LEU A N 1
ATOM 736 C CA . LEU A 1 97 ? 8.109 13.310 9.964 1.00 87.00 97 LEU A CA 1
ATOM 737 C C . LEU A 1 97 ? 9.245 13.868 9.098 1.00 87.00 97 LEU A C 1
ATOM 739 O O . LEU A 1 97 ? 10.234 14.408 9.581 1.00 87.00 97 LEU A O 1
ATOM 743 N N . HIS A 1 98 ? 9.055 13.808 7.780 1.00 91.69 98 HIS A N 1
ATOM 744 C CA . HIS A 1 98 ? 10.048 14.270 6.810 1.00 91.69 98 HIS A CA 1
ATOM 745 C C . HIS A 1 98 ? 10.431 15.763 6.993 1.00 91.69 98 HIS A C 1
ATOM 747 O O . HIS A 1 98 ? 9.538 16.621 7.080 1.00 91.69 98 HIS A O 1
ATOM 753 N N . PRO A 1 99 ? 11.725 16.142 6.913 1.00 89.00 99 PRO A N 1
ATOM 754 C CA . PRO A 1 99 ? 12.203 17.508 7.180 1.00 89.00 99 PRO A CA 1
ATOM 755 C C . PRO A 1 99 ? 11.570 18.582 6.283 1.00 89.00 99 PRO A C 1
ATOM 757 O O . PRO A 1 99 ? 11.308 19.707 6.712 1.00 89.00 99 PRO A O 1
ATOM 760 N N . ARG A 1 100 ? 11.236 18.242 5.031 1.00 91.94 100 ARG A N 1
ATOM 761 C CA . ARG A 1 100 ? 10.517 19.158 4.124 1.00 91.94 100 ARG A CA 1
ATOM 762 C C . ARG A 1 100 ? 9.131 19.551 4.649 1.00 91.94 100 ARG A C 1
ATOM 764 O O . ARG A 1 100 ? 8.713 20.688 4.440 1.00 91.94 100 ARG A O 1
ATOM 771 N N . ARG A 1 101 ? 8.418 18.648 5.336 1.00 89.94 101 ARG A N 1
ATOM 772 C CA . ARG A 1 101 ? 7.102 18.950 5.924 1.00 89.94 101 ARG A CA 1
ATOM 773 C C . ARG A 1 101 ? 7.244 19.921 7.095 1.00 89.94 101 ARG A C 1
ATOM 775 O O . ARG A 1 101 ? 6.473 20.870 7.160 1.00 89.94 101 ARG A O 1
ATOM 782 N N . LEU A 1 102 ? 8.278 19.758 7.925 1.00 88.69 102 LEU A N 1
ATOM 783 C CA . LEU A 1 102 ? 8.617 20.698 9.004 1.00 88.69 102 LEU A CA 1
ATOM 784 C C . LEU A 1 102 ? 8.906 22.112 8.482 1.00 88.69 102 LEU A C 1
ATOM 786 O O . LEU A 1 102 ? 8.415 23.096 9.031 1.00 88.69 102 LEU A O 1
ATOM 790 N N . LYS A 1 103 ? 9.677 22.231 7.394 1.00 91.38 103 LYS A N 1
ATOM 791 C CA . LYS A 1 103 ? 9.961 23.537 6.772 1.00 91.38 103 LYS A CA 1
ATOM 792 C C . LYS A 1 103 ? 8.683 24.197 6.236 1.00 91.38 103 LYS A C 1
ATOM 794 O O . LYS A 1 103 ? 8.457 25.380 6.483 1.00 91.38 103 LYS A O 1
ATOM 799 N N . LYS A 1 104 ? 7.815 23.426 5.567 1.00 92.56 104 LYS A N 1
ATOM 800 C CA . LYS A 1 104 ? 6.527 23.918 5.045 1.00 92.56 104 LYS A CA 1
ATOM 801 C C . LYS A 1 104 ? 5.596 24.403 6.156 1.00 92.56 104 LYS A C 1
ATOM 803 O O . LYS A 1 104 ? 5.047 25.494 6.041 1.00 92.56 104 LYS A O 1
ATOM 808 N N . THR A 1 105 ? 5.432 23.637 7.236 1.00 87.94 105 THR A N 1
ATOM 809 C CA . THR A 1 105 ? 4.551 24.040 8.346 1.00 87.94 105 THR A CA 1
ATOM 810 C C . THR A 1 105 ? 5.050 25.315 9.023 1.00 87.94 105 THR A C 1
ATOM 812 O O . THR A 1 105 ? 4.247 26.210 9.280 1.00 87.94 105 THR A O 1
ATOM 815 N N . LYS A 1 106 ? 6.367 25.458 9.231 1.00 87.31 106 LYS A N 1
ATOM 816 C CA . LYS A 1 106 ? 6.975 26.699 9.745 1.00 87.31 106 LYS A CA 1
ATOM 817 C C . LYS A 1 106 ? 6.731 27.897 8.816 1.00 87.31 106 LYS A C 1
ATOM 819 O O . LYS A 1 106 ? 6.384 28.971 9.300 1.00 87.31 106 LYS A O 1
ATOM 824 N N . ALA A 1 107 ? 6.864 27.724 7.499 1.00 92.06 107 ALA A N 1
ATOM 825 C CA . ALA A 1 107 ? 6.593 28.787 6.525 1.00 92.06 107 ALA A CA 1
ATOM 826 C C . ALA A 1 107 ? 5.119 29.231 6.548 1.00 92.06 107 ALA A C 1
ATOM 828 O O . ALA A 1 107 ? 4.832 30.422 6.662 1.00 92.06 107 ALA A O 1
ATOM 829 N N . MET A 1 108 ? 4.183 28.276 6.550 1.00 88.94 108 MET A N 1
ATOM 830 C CA . MET A 1 108 ? 2.746 28.569 6.630 1.00 88.94 108 MET A CA 1
ATOM 831 C C . MET A 1 108 ? 2.363 29.260 7.945 1.00 88.94 108 MET A C 1
ATOM 833 O O . MET A 1 108 ? 1.526 30.157 7.954 1.00 88.94 108 MET A O 1
ATOM 837 N N . GLN A 1 109 ? 3.002 28.902 9.064 1.00 87.38 109 GLN A N 1
ATOM 838 C CA . GLN A 1 109 ? 2.781 29.587 10.342 1.00 87.38 109 GLN A CA 1
ATOM 839 C C . GLN A 1 109 ? 3.200 31.062 10.300 1.00 87.38 109 GLN A C 1
ATOM 841 O O . GLN A 1 109 ? 2.508 31.886 10.896 1.00 87.38 109 GLN A O 1
ATOM 846 N N . LYS A 1 110 ? 4.291 31.410 9.602 1.00 88.12 110 LYS A N 1
ATOM 847 C CA . LYS A 1 110 ? 4.702 32.812 9.418 1.00 88.12 110 LYS A CA 1
ATOM 848 C C . LYS A 1 110 ? 3.658 33.581 8.609 1.00 88.12 110 LYS A C 1
ATOM 850 O O . LYS A 1 110 ? 3.180 34.608 9.077 1.00 88.12 110 LYS A O 1
ATOM 855 N N . ILE A 1 111 ? 3.232 33.036 7.469 1.00 87.38 111 ILE A N 1
ATOM 856 C CA . ILE A 1 111 ? 2.200 33.645 6.610 1.00 87.38 111 ILE A CA 1
ATOM 857 C C . ILE A 1 111 ? 0.896 33.858 7.393 1.00 87.38 111 ILE A C 1
ATOM 859 O O . ILE A 1 111 ? 0.352 34.958 7.421 1.00 87.38 111 ILE A O 1
ATOM 863 N N . ASN A 1 112 ? 0.442 32.840 8.128 1.00 87.31 112 ASN A N 1
ATOM 864 C CA . ASN A 1 112 ? -0.777 32.929 8.930 1.00 87.31 112 ASN A CA 1
ATOM 865 C C . ASN A 1 112 ? -0.687 33.975 10.053 1.00 87.31 112 ASN A C 1
ATOM 867 O O . ASN A 1 112 ? -1.712 34.545 10.427 1.00 87.31 112 ASN A O 1
ATOM 871 N N . LYS A 1 113 ? 0.507 34.243 10.603 1.00 86.62 113 LYS A N 1
ATOM 872 C CA . LYS A 1 113 ? 0.707 35.336 11.569 1.00 86.62 113 LYS A CA 1
ATOM 873 C C . LYS A 1 113 ? 0.541 36.703 10.903 1.00 86.62 113 LYS A C 1
ATOM 875 O O . LYS A 1 113 ? -0.186 37.524 11.452 1.00 86.62 113 LYS A O 1
ATOM 880 N N . PHE A 1 114 ? 1.131 36.918 9.725 1.00 79.62 114 PHE A N 1
ATOM 881 C CA . PHE A 1 114 ? 0.975 38.171 8.972 1.00 79.62 114 PHE A CA 1
ATOM 882 C C . PHE A 1 114 ? -0.482 38.427 8.576 1.00 79.62 114 PHE A C 1
ATOM 884 O O . PHE A 1 114 ? -1.004 39.511 8.826 1.00 79.62 114 PHE A O 1
ATOM 891 N N . ILE A 1 115 ? -1.182 37.407 8.068 1.00 81.12 115 ILE A N 1
ATOM 892 C CA . ILE A 1 115 ? -2.609 37.517 7.723 1.00 81.12 115 ILE A CA 1
ATOM 893 C C . ILE A 1 115 ? -3.449 37.861 8.964 1.00 81.12 115 ILE A C 1
ATOM 895 O O . ILE A 1 115 ? -4.338 38.709 8.903 1.00 81.12 115 ILE A O 1
ATOM 899 N N . LYS A 1 116 ? -3.173 37.231 10.114 1.00 79.75 116 LYS A N 1
ATOM 900 C CA . LYS A 1 116 ? -3.876 37.548 11.369 1.00 79.75 116 LYS A CA 1
ATOM 901 C C . LYS A 1 116 ? -3.573 38.961 11.873 1.00 79.75 116 LYS A C 1
ATOM 903 O O . LYS A 1 116 ? -4.477 39.592 12.411 1.00 79.75 116 LYS A O 1
ATOM 908 N N . ALA A 1 117 ? -2.346 39.452 11.708 1.00 75.00 117 ALA A N 1
ATOM 909 C CA . ALA A 1 117 ? -1.971 40.813 12.088 1.00 75.00 117 ALA A CA 1
ATOM 910 C C . ALA A 1 117 ? -2.686 41.862 11.219 1.00 75.00 117 ALA A C 1
ATOM 912 O O . ALA A 1 117 ? -3.304 42.773 11.763 1.00 75.00 117 ALA A O 1
ATOM 913 N N . GLY A 1 118 ? -2.724 41.673 9.895 1.00 71.44 118 GLY A N 1
ATOM 914 C CA . GLY A 1 118 ? -3.463 42.562 8.986 1.00 71.44 118 GLY A CA 1
ATOM 915 C C . GLY A 1 118 ? -4.965 42.628 9.296 1.00 71.44 118 GLY A C 1
ATOM 916 O O . GLY A 1 118 ? -5.555 43.705 9.303 1.00 71.44 118 GLY A O 1
ATOM 917 N N . LYS A 1 119 ? -5.579 41.496 9.669 1.00 65.81 119 LYS A N 1
ATOM 918 C CA . LYS A 1 119 ? -6.991 41.456 10.096 1.00 65.81 119 LYS A CA 1
ATOM 919 C C . LYS A 1 119 ? -7.261 42.209 11.405 1.00 65.81 119 LYS A C 1
ATOM 921 O O . LYS A 1 119 ? -8.345 42.762 11.562 1.00 65.81 119 LYS A O 1
ATOM 926 N N . LYS A 1 120 ? -6.307 42.235 12.345 1.00 60.47 120 LYS A N 1
ATOM 927 C CA . LYS A 1 120 ? -6.441 43.011 13.591 1.00 60.47 120 LYS A CA 1
ATOM 928 C C . LYS A 1 120 ? -6.381 44.515 13.332 1.00 60.47 120 LYS A C 1
ATOM 930 O O . LYS A 1 120 ? -7.131 45.250 13.964 1.00 60.47 120 LYS A O 1
ATOM 935 N N . ASN A 1 121 ? -5.548 44.946 12.387 1.00 59.12 121 ASN A N 1
ATOM 936 C CA . ASN A 1 121 ? -5.422 46.358 12.035 1.00 59.12 121 ASN A CA 1
ATOM 937 C C . ASN A 1 121 ? -6.702 46.878 11.368 1.00 59.12 121 ASN A C 1
ATOM 939 O O . ASN A 1 121 ? -7.219 47.895 11.805 1.00 59.12 121 ASN A O 1
ATOM 943 N N . ASN A 1 122 ? -7.299 46.133 10.430 1.00 57.47 122 ASN A N 1
ATOM 944 C CA . ASN A 1 122 ? -8.569 46.548 9.812 1.00 57.47 122 ASN A CA 1
ATOM 945 C C . ASN A 1 122 ? -9.743 46.606 10.801 1.00 57.47 122 ASN A C 1
ATOM 947 O O . ASN A 1 122 ? -10.623 47.441 10.644 1.00 57.47 122 ASN A O 1
ATOM 951 N N . LYS A 1 123 ? -9.757 45.770 11.849 1.00 56.81 123 LYS A N 1
ATOM 952 C CA . LYS A 1 123 ? -10.803 45.827 12.885 1.00 56.81 123 LYS A CA 1
ATOM 953 C C . LYS A 1 123 ? -10.678 47.055 13.804 1.00 56.81 123 LYS A C 1
ATOM 955 O O . LYS A 1 123 ? -11.659 47.422 14.433 1.00 56.81 123 LYS A O 1
ATOM 960 N N . LYS A 1 124 ? -9.498 47.685 13.884 1.00 54.91 124 LYS A N 1
ATOM 961 C CA . LYS A 1 124 ? -9.242 48.864 14.733 1.00 54.91 124 LYS A CA 1
ATOM 962 C C . LYS A 1 124 ? -9.724 50.185 14.108 1.00 54.91 124 LYS A C 1
ATOM 964 O O . LYS A 1 124 ? -9.903 51.143 14.840 1.00 54.91 124 LYS A O 1
ATOM 969 N N . TYR A 1 125 ? -9.942 50.228 12.791 1.00 53.94 125 TYR A N 1
ATOM 970 C CA . TYR A 1 125 ? -10.392 51.427 12.059 1.00 53.94 125 TYR A CA 1
ATOM 971 C C . TYR A 1 125 ? -11.876 51.383 11.646 1.00 53.94 125 TYR A C 1
ATOM 973 O O . TYR A 1 125 ? -12.330 52.241 10.901 1.00 53.94 125 TYR A O 1
ATOM 981 N N . LEU A 1 126 ? -12.618 50.364 12.089 1.00 54.16 126 LEU A N 1
ATOM 982 C CA . LEU A 1 126 ? -14.035 50.128 11.768 1.00 54.16 126 LEU A CA 1
ATOM 983 C C . LEU A 1 126 ? -14.920 50.115 13.033 1.00 54.16 126 LEU A C 1
ATOM 985 O O . LEU A 1 126 ? -15.978 49.489 13.031 1.00 54.16 126 LEU A O 1
ATOM 989 N N . GLY A 1 127 ? -14.459 50.739 14.120 1.00 45.09 127 GLY A N 1
ATOM 990 C CA . GLY A 1 127 ? -15.172 50.855 15.393 1.00 45.09 127 GLY A CA 1
ATOM 991 C C . GLY A 1 127 ? -15.222 52.295 15.855 1.00 45.09 127 GLY A C 1
ATOM 992 O O . GLY A 1 127 ? -14.197 52.984 15.652 1.00 45.09 127 GLY A O 1
#

Secondary structure (DSSP, 8-state):
-PPPTT-HHHHHHHHHHHHHHHHHHHHHHHHHHHHHHHTT-----HHHHHHS-----PPPP--S----------SS------HHHHHHHHSS--TTS-HHHHHHHHHHHHHHHHHHHHHHHHHHS--

Sequence (127 aa):
MAKSLRSKWVRKCKRVKRVRYGKKELASLVAMVEKASKTGVVVKDAAQVVREKPQKIKPAEPAGEDNMEMTSSSGASEPAATLKTLIKNTGTAPRWLHPRRLKKTKAMQKINKFIKAGKKNNKKYLG

Organism: Chionoecetes opilio (NCBI:txid41210)

InterPro domains:
  IPR018784 LLP homolog-like [PF10169] (3-117)
  IPR018784 LLP homolog-like [PTHR34253] (1-119)

Radius of gyration: 25.84 Å; chains: 1; bounding box: 40×70×56 Å

pLDDT: mean 74.41, std 18.69, range [37.12, 97.81]

Foldseek 3Di:
DDDDCPDPVVVVVVVVVCVVCVVVVVVVVVVVVVVCVVVVNPPDDPVVVVVDDDDDDDDDDDPDDDDDPPPPPDDDCDPDDDQVNVCVVPVDGDPPDDVVVVVVVVVVVVVVVVVVVVVVVVVVVPD